Protein AF-A0A822GSA3-F1 (afdb_monomer_lite)

Sequence (79 aa):
LSSYSLLSSCTISSSFIGIWIQPGLIDLITINNTWFSLKGTCLHGQQDIKYKYIYYNEQTRCKRCILFIPRHSNALQYR

pLDDT: mean 84.82, std 15.13, range [34.12, 95.25]

Structure (mmCIF, N/CA/C/O backbone):
data_AF-A0A822GSA3-F1
#
_entry.id   AF-A0A822GSA3-F1
#
loop_
_atom_site.group_PDB
_atom_site.id
_atom_site.type_symbol
_atom_site.label_atom_id
_atom_site.label_alt_id
_atom_site.label_comp_id
_atom_site.label_asym_id
_atom_site.label_entity_id
_atom_site.label_seq_id
_atom_site.pdbx_PDB_ins_code
_atom_site.Cartn_x
_atom_site.Cartn_y
_atom_site.Cartn_z
_atom_site.occupancy
_atom_site.B_iso_or_equiv
_atom_site.auth_seq_id
_atom_site.auth_comp_id
_atom_site.auth_asym_id
_atom_site.auth_atom_id
_atom_site.pdbx_PDB_model_num
ATOM 1 N N . LEU A 1 1 ? 16.372 24.483 -8.608 1.00 34.12 1 LEU A N 1
ATOM 2 C CA . LEU A 1 1 ? 14.894 24.482 -8.706 1.00 34.12 1 LEU A CA 1
ATOM 3 C C . LEU A 1 1 ? 14.482 23.100 -9.186 1.00 34.12 1 LEU A C 1
ATOM 5 O O . LEU A 1 1 ? 14.664 22.801 -10.356 1.00 34.12 1 LEU A O 1
ATOM 9 N N . SER A 1 2 ? 14.099 22.219 -8.256 1.00 37.72 2 SER A N 1
ATOM 10 C CA . SER A 1 2 ? 13.824 20.812 -8.568 1.00 37.72 2 SER A CA 1
ATOM 11 C C . SER A 1 2 ? 12.521 20.715 -9.354 1.00 37.72 2 SER A C 1
ATOM 13 O O . SER A 1 2 ? 11.463 21.112 -8.866 1.00 37.72 2 SER A O 1
ATOM 15 N N . SER A 1 3 ? 12.627 20.240 -10.588 1.00 42.44 3 SER A N 1
ATOM 16 C CA . SER A 1 3 ? 11.538 19.981 -11.518 1.00 42.44 3 SER A CA 1
ATOM 17 C C . SER A 1 3 ? 10.684 18.815 -11.018 1.00 42.44 3 SER A C 1
ATOM 19 O O . SER A 1 3 ? 10.840 17.681 -11.461 1.00 42.44 3 SER A O 1
ATOM 21 N N . TYR A 1 4 ? 9.778 19.087 -10.080 1.00 43.06 4 TYR A N 1
ATOM 22 C CA . TYR A 1 4 ? 8.667 18.187 -9.785 1.00 43.06 4 TYR A CA 1
ATOM 23 C C . TYR A 1 4 ? 7.670 18.283 -10.941 1.00 43.06 4 TYR A C 1
ATOM 25 O O . TYR A 1 4 ? 6.764 19.113 -10.952 1.00 43.06 4 TYR A O 1
ATOM 33 N N . SER A 1 5 ? 7.898 17.465 -11.963 1.00 43.16 5 SER A N 1
ATOM 34 C CA . SER A 1 5 ? 6.976 17.242 -13.066 1.00 43.16 5 SER A CA 1
ATOM 35 C C . SER A 1 5 ? 5.613 16.798 -12.520 1.00 43.16 5 SER A C 1
ATOM 37 O O . SER A 1 5 ? 5.461 15.734 -11.922 1.00 43.16 5 SER A O 1
ATOM 39 N N . LEU 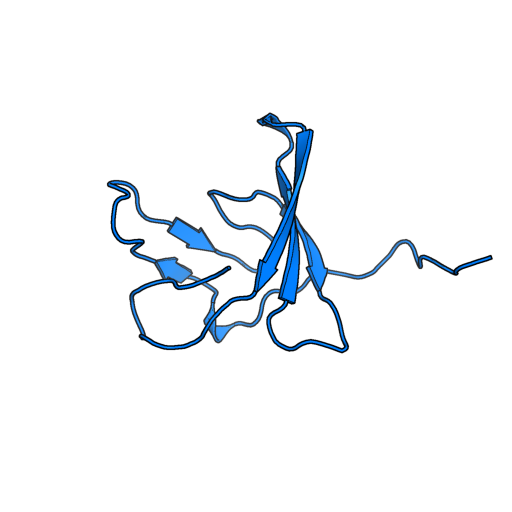A 1 6 ? 4.608 17.645 -12.739 1.00 43.75 6 LEU A N 1
ATOM 40 C CA . LEU A 1 6 ? 3.216 17.543 -12.284 1.00 43.75 6 LEU A CA 1
ATOM 41 C C . LEU A 1 6 ? 2.407 16.364 -12.874 1.00 43.75 6 LEU A C 1
ATOM 43 O O . LEU A 1 6 ? 1.186 16.361 -12.775 1.00 43.75 6 LEU A O 1
ATOM 47 N N . LEU A 1 7 ? 3.037 15.353 -13.476 1.00 46.56 7 LEU A N 1
ATOM 48 C CA . LEU A 1 7 ? 2.354 14.240 -14.151 1.00 46.56 7 LEU A CA 1
ATOM 49 C C . LEU A 1 7 ? 3.180 12.954 -14.067 1.00 46.56 7 LEU A C 1
ATOM 51 O O . LEU A 1 7 ? 3.685 12.445 -15.062 1.00 46.56 7 LEU A O 1
ATOM 55 N N . SER A 1 8 ? 3.341 12.408 -12.869 1.00 52.94 8 SER A N 1
ATOM 56 C CA . SER A 1 8 ? 3.850 11.044 -12.721 1.00 52.94 8 SER A CA 1
ATOM 57 C C . SER A 1 8 ? 2.686 1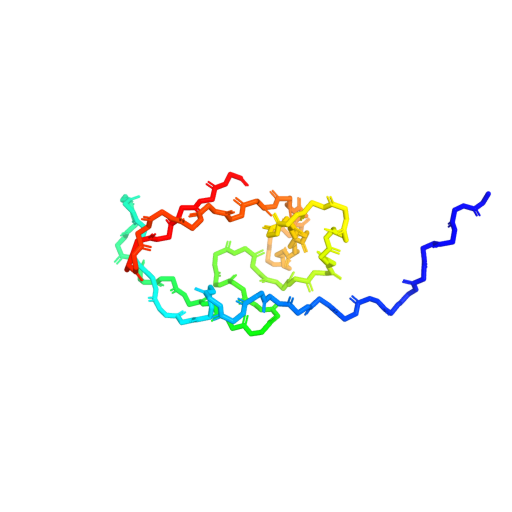0.152 -12.333 1.00 52.94 8 SER A C 1
ATOM 59 O O . SER A 1 8 ? 2.361 9.992 -11.163 1.00 52.94 8 SER A O 1
ATOM 61 N N . SER A 1 9 ? 2.022 9.608 -13.352 1.00 71.38 9 SER A N 1
ATOM 62 C CA . SER A 1 9 ? 1.011 8.564 -13.214 1.00 71.38 9 SER A CA 1
ATOM 63 C C . SER A 1 9 ? 1.545 7.461 -12.296 1.00 71.38 9 SER A C 1
ATOM 65 O O . SER A 1 9 ? 2.392 6.663 -12.706 1.00 71.38 9 SER A O 1
ATOM 67 N N . CYS A 1 10 ? 1.095 7.420 -11.041 1.00 83.06 10 CYS A N 1
ATOM 68 C CA . CYS A 1 10 ? 1.434 6.299 -10.185 1.00 83.06 10 CYS A CA 1
ATOM 69 C C . CYS A 1 10 ? 0.714 5.065 -10.716 1.00 83.06 10 CYS A C 1
ATOM 71 O O . CYS A 1 10 ? -0.509 5.023 -10.731 1.00 83.06 10 CYS A O 1
ATOM 73 N N . THR A 1 11 ? 1.476 4.068 -11.150 1.00 87.62 11 THR A N 1
ATOM 74 C CA . THR A 1 11 ? 0.933 2.756 -11.495 1.00 87.62 11 THR A CA 1
ATOM 75 C C . THR A 1 11 ? 1.523 1.744 -10.533 1.00 87.62 11 THR A C 1
ATOM 77 O O . THR A 1 11 ? 2.734 1.501 -10.523 1.00 87.62 11 THR A O 1
ATOM 80 N N . ILE A 1 12 ? 0.671 1.193 -9.677 1.00 90.44 12 ILE A N 1
ATOM 81 C CA . ILE A 1 12 ? 1.057 0.139 -8.745 1.00 90.44 12 ILE A CA 1
ATOM 82 C C . ILE A 1 12 ? 1.358 -1.125 -9.559 1.00 90.44 12 ILE A C 1
ATOM 84 O O . ILE A 1 12 ? 0.667 -1.438 -10.527 1.00 90.44 12 ILE A O 1
ATOM 88 N N . SER A 1 13 ? 2.421 -1.843 -9.187 1.00 90.62 13 SER A N 1
ATOM 89 C CA . SER A 1 13 ? 2.798 -3.093 -9.856 1.00 90.62 13 SER A CA 1
ATOM 90 C C . SER A 1 13 ? 1.638 -4.087 -9.819 1.00 90.62 13 SER A C 1
ATOM 92 O O . SER A 1 13 ? 1.059 -4.316 -8.757 1.00 90.62 13 SER A O 1
ATOM 94 N N . SER A 1 14 ? 1.358 -4.738 -10.950 1.00 90.62 14 SER A N 1
ATOM 95 C CA . SER A 1 14 ? 0.240 -5.681 -11.094 1.00 90.62 14 SER A CA 1
ATOM 96 C C . SER A 1 14 ? 0.256 -6.814 -10.068 1.00 90.62 14 SER A C 1
ATOM 98 O O . SER A 1 14 ? -0.797 -7.262 -9.636 1.00 90.62 14 SER A O 1
ATOM 100 N N . SER A 1 15 ? 1.439 -7.213 -9.599 1.00 89.62 15 SER A N 1
ATOM 101 C CA . SER A 1 15 ? 1.617 -8.208 -8.533 1.00 89.62 15 SER A CA 1
ATOM 102 C C . SER A 1 15 ? 0.979 -7.840 -7.186 1.00 89.62 15 SER A C 1
ATOM 104 O O . SER A 1 15 ? 0.821 -8.725 -6.354 1.00 89.62 15 SER A O 1
ATOM 106 N N . PHE A 1 16 ? 0.654 -6.564 -6.944 1.00 91.31 16 PHE A N 1
ATOM 107 C CA . PHE A 1 16 ? -0.014 -6.107 -5.718 1.00 91.31 16 PHE A CA 1
ATOM 108 C C . PHE A 1 16 ? -1.484 -5.743 -5.934 1.00 91.31 16 PHE A C 1
ATOM 110 O O . PHE A 1 16 ? -2.171 -5.417 -4.970 1.00 91.31 16 PHE A O 1
ATOM 117 N N . ILE A 1 17 ? -1.982 -5.799 -7.170 1.00 93.44 17 ILE A N 1
ATOM 118 C CA . ILE A 1 17 ? -3.391 -5.543 -7.469 1.00 93.44 17 ILE A CA 1
ATOM 119 C C . ILE A 1 17 ? -4.210 -6.753 -7.028 1.00 93.44 17 ILE A C 1
ATOM 121 O O . ILE A 1 17 ? -3.906 -7.883 -7.400 1.00 93.44 17 ILE A O 1
ATOM 125 N N . GLY A 1 18 ? -5.262 -6.511 -6.251 1.00 93.62 18 GLY A N 1
ATOM 126 C CA . GLY A 1 18 ? -6.158 -7.557 -5.780 1.00 93.62 18 GLY A CA 1
ATOM 127 C C . GLY A 1 18 ? -6.684 -7.310 -4.374 1.00 93.62 18 GLY A C 1
ATOM 128 O O . GLY A 1 18 ? -6.694 -6.182 -3.872 1.00 93.62 18 GLY A O 1
ATOM 129 N N . ILE A 1 19 ? -7.136 -8.401 -3.762 1.00 93.62 19 ILE A N 1
ATOM 130 C CA . ILE A 1 19 ? -7.672 -8.442 -2.406 1.00 93.62 19 ILE A CA 1
ATOM 131 C C . ILE A 1 19 ? -6.670 -9.176 -1.520 1.00 93.62 19 ILE A C 1
ATOM 133 O O . ILE A 1 19 ? -6.191 -10.251 -1.875 1.00 93.62 19 ILE A O 1
ATOM 137 N N . TRP A 1 20 ? -6.368 -8.596 -0.366 1.00 93.19 20 TRP A N 1
ATOM 138 C CA . TRP A 1 20 ? -5.308 -9.050 0.515 1.00 93.19 20 TRP A CA 1
ATOM 139 C C . TRP A 1 20 ? -5.764 -9.166 1.959 1.00 93.19 20 TRP A C 1
ATOM 141 O O . TRP A 1 20 ? -6.555 -8.360 2.451 1.00 93.19 20 TRP A O 1
ATOM 151 N N . ILE A 1 21 ? -5.170 -10.123 2.665 1.00 91.69 21 ILE A N 1
ATOM 152 C CA . ILE A 1 21 ? -5.279 -10.234 4.117 1.00 91.69 21 ILE A CA 1
ATOM 153 C C . ILE A 1 21 ? -4.079 -9.515 4.742 1.00 91.69 21 ILE A C 1
ATOM 155 O O . ILE A 1 21 ? -2.938 -9.706 4.309 1.00 91.69 21 ILE A O 1
ATOM 159 N N . GLN A 1 22 ? -4.323 -8.714 5.781 1.00 87.81 22 GLN A N 1
ATOM 160 C CA . GLN A 1 22 ? -3.269 -8.175 6.638 1.00 87.81 22 GLN A CA 1
ATOM 161 C C . GLN A 1 22 ? -3.452 -8.709 8.063 1.00 87.81 22 GLN A C 1
ATOM 163 O O . GLN A 1 22 ? -4.513 -8.504 8.653 1.00 87.81 22 GLN A O 1
ATOM 168 N N . PRO A 1 23 ? -2.430 -9.362 8.645 1.00 83.00 23 PRO A N 1
ATOM 169 C CA . PRO A 1 23 ? -2.495 -9.823 10.026 1.00 83.00 23 PRO A CA 1
ATOM 170 C C . PRO A 1 23 ? -2.874 -8.687 10.985 1.00 83.00 23 PRO A C 1
ATOM 172 O O . PRO A 1 23 ? -2.294 -7.601 10.926 1.00 83.00 23 PRO A O 1
ATOM 175 N N . GLY A 1 24 ? -3.841 -8.943 11.867 1.00 84.56 24 GLY A N 1
ATOM 176 C CA . GLY A 1 24 ? -4.321 -7.975 12.860 1.00 84.56 24 GLY A CA 1
ATOM 177 C C . GLY A 1 24 ? -5.406 -7.010 12.370 1.00 84.56 24 GLY A C 1
ATOM 178 O O . GLY A 1 24 ? -5.884 -6.207 13.166 1.00 84.56 24 GLY A O 1
ATOM 179 N N . LEU A 1 25 ? -5.824 -7.090 11.103 1.00 85.44 25 LEU A N 1
ATOM 180 C CA . LEU A 1 25 ? -7.019 -6.417 10.589 1.00 85.44 25 LEU A CA 1
ATOM 181 C C . LEU A 1 25 ? -8.107 -7.446 10.289 1.00 85.44 25 LEU A C 1
ATOM 183 O O . LEU A 1 25 ? -7.824 -8.517 9.759 1.00 85.44 25 LEU A O 1
ATOM 187 N N . ILE A 1 26 ? -9.344 -7.101 10.641 1.00 85.06 26 ILE A N 1
ATOM 188 C CA . ILE A 1 26 ? -10.525 -7.925 10.352 1.00 85.06 26 ILE A CA 1
ATOM 189 C C . ILE A 1 26 ? -10.934 -7.751 8.883 1.00 85.06 26 ILE A C 1
ATOM 191 O O . ILE A 1 26 ? -11.317 -8.716 8.225 1.00 85.06 26 ILE A O 1
ATOM 195 N N . ASP A 1 27 ? -10.804 -6.530 8.361 1.00 88.38 27 ASP A N 1
ATOM 196 C CA . ASP A 1 27 ? -11.215 -6.192 7.003 1.00 88.38 27 ASP A CA 1
ATOM 197 C C . ASP A 1 27 ? -10.184 -6.604 5.949 1.00 88.38 27 ASP A C 1
ATOM 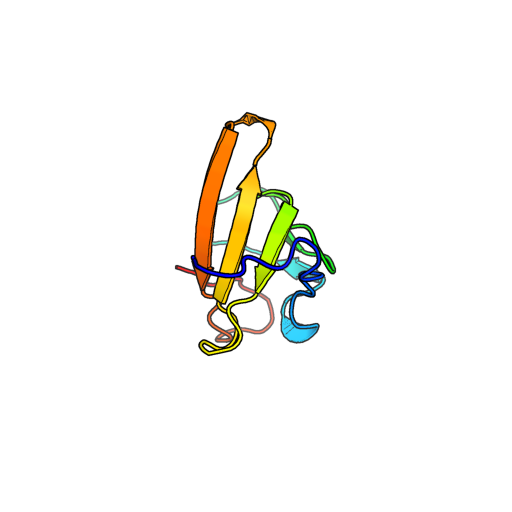199 O O . ASP A 1 27 ? -8.966 -6.515 6.145 1.00 88.38 27 ASP A O 1
ATOM 203 N N . LEU A 1 28 ? -10.695 -6.995 4.780 1.00 91.62 28 LEU A N 1
ATOM 204 C CA . LEU A 1 28 ? -9.884 -7.247 3.596 1.00 91.62 28 LEU A CA 1
ATOM 205 C C . LEU A 1 28 ? -9.363 -5.933 3.006 1.00 91.62 28 LEU A C 1
ATOM 207 O O . LEU A 1 28 ? -10.051 -4.911 2.952 1.00 91.62 28 LEU A O 1
ATOM 211 N N . ILE A 1 29 ? -8.131 -5.975 2.516 1.00 93.62 29 ILE A N 1
ATOM 212 C CA . ILE A 1 29 ? -7.486 -4.848 1.854 1.00 93.62 29 ILE A CA 1
ATOM 213 C C . ILE A 1 29 ? -7.670 -4.979 0.353 1.00 93.62 29 ILE A C 1
ATOM 215 O O . ILE A 1 29 ? -7.302 -5.996 -0.222 1.00 93.62 29 ILE A O 1
ATOM 219 N N . THR A 1 30 ? -8.128 -3.914 -0.295 1.00 95.25 30 THR A N 1
ATOM 220 C CA . THR A 1 30 ? -8.210 -3.856 -1.755 1.00 95.25 30 THR A CA 1
ATOM 221 C C . THR A 1 30 ? -7.168 -2.886 -2.284 1.00 95.25 30 THR A C 1
ATOM 223 O O . THR A 1 30 ? -7.080 -1.740 -1.830 1.00 95.25 30 THR A O 1
ATOM 226 N N . ILE A 1 31 ? -6.390 -3.347 -3.258 1.00 94.62 31 ILE A N 1
ATOM 227 C CA . ILE A 1 31 ? -5.429 -2.538 -4.002 1.00 94.62 31 ILE A CA 1
ATOM 228 C C . ILE A 1 31 ? -5.778 -2.629 -5.485 1.00 94.62 31 ILE A C 1
ATOM 230 O O . ILE A 1 31 ? -5.937 -3.721 -6.028 1.00 94.62 31 ILE A O 1
ATOM 234 N N . ASN A 1 32 ? -5.886 -1.481 -6.146 1.00 93.25 32 ASN A N 1
ATOM 235 C CA . ASN A 1 32 ? -6.028 -1.381 -7.597 1.00 93.25 32 ASN A CA 1
ATOM 236 C C . ASN A 1 32 ? -4.856 -0.578 -8.194 1.00 93.25 32 ASN A C 1
ATOM 238 O O . ASN A 1 32 ? -3.856 -0.354 -7.520 1.00 93.25 32 ASN A O 1
ATOM 242 N N . ASN A 1 33 ? -4.961 -0.149 -9.455 1.00 90.81 33 ASN A N 1
ATOM 243 C CA . ASN A 1 33 ? -3.881 0.546 -10.169 1.00 90.81 33 ASN A CA 1
ATOM 244 C C . ASN A 1 33 ? -3.321 1.779 -9.436 1.00 90.81 33 ASN A C 1
ATOM 246 O O . ASN A 1 33 ? -2.125 2.051 -9.536 1.00 90.81 33 ASN A O 1
ATOM 250 N N . THR A 1 34 ? -4.171 2.531 -8.733 1.00 91.69 34 THR A N 1
ATOM 251 C CA . THR A 1 34 ? -3.829 3.836 -8.142 1.00 91.69 34 THR A CA 1
ATOM 252 C C . THR A 1 34 ? -4.329 3.998 -6.711 1.00 91.69 34 THR A C 1
ATOM 254 O O . THR A 1 34 ? -4.124 5.053 -6.118 1.00 91.69 34 THR A O 1
ATOM 257 N N . TRP A 1 35 ? -4.979 2.996 -6.126 1.00 93.94 35 TRP A N 1
ATOM 258 C CA . TRP A 1 35 ? -5.633 3.113 -4.828 1.00 93.94 35 TRP A CA 1
ATOM 259 C C . TRP A 1 35 ? -5.362 1.903 -3.948 1.00 93.94 35 TRP A C 1
ATOM 261 O O . TRP A 1 35 ? -5.375 0.761 -4.401 1.00 93.94 35 TRP A O 1
ATOM 271 N N . PHE A 1 36 ? -5.156 2.177 -2.666 1.00 94.38 36 PHE A N 1
ATOM 272 C CA . PHE A 1 36 ? -5.003 1.196 -1.603 1.00 94.38 36 PHE A CA 1
ATOM 273 C C . PHE A 1 36 ? -5.986 1.575 -0.495 1.00 94.38 36 PHE A C 1
ATOM 275 O O . PHE A 1 36 ? -5.813 2.611 0.145 1.00 94.38 36 PHE A O 1
ATOM 282 N N . SER A 1 37 ? -6.977 0.723 -0.220 1.00 93.12 37 SER A N 1
ATOM 283 C CA . SER A 1 37 ? -8.075 0.988 0.723 1.00 93.12 37 SER A CA 1
ATOM 284 C C . SER A 1 37 ? -7.677 1.629 2.059 1.00 93.12 37 SER A C 1
ATOM 286 O O . SER A 1 37 ? -8.315 2.583 2.492 1.00 93.12 37 SER A O 1
ATOM 288 N N . LEU A 1 38 ? -6.586 1.184 2.692 1.00 90.75 38 LEU A N 1
ATOM 289 C CA . LEU A 1 38 ? -6.134 1.731 3.982 1.00 90.75 38 LEU A CA 1
ATOM 290 C C . LEU A 1 38 ? -5.226 2.966 3.872 1.00 90.75 38 LEU A C 1
ATOM 292 O O . LEU A 1 38 ? -4.965 3.633 4.879 1.00 90.75 38 LEU A O 1
ATOM 296 N N . LYS A 1 39 ? -4.668 3.251 2.690 1.00 93.31 39 LYS A N 1
ATOM 297 C CA . LYS A 1 39 ? -3.645 4.298 2.491 1.00 93.31 39 LYS A CA 1
ATOM 298 C C . LYS A 1 39 ? -4.087 5.422 1.557 1.00 93.31 39 LYS A C 1
ATOM 300 O O . LYS A 1 39 ? -3.490 6.491 1.614 1.00 93.31 39 LYS A O 1
ATOM 305 N N . GLY A 1 40 ? -5.152 5.222 0.788 1.00 94.31 40 GLY A N 1
ATOM 306 C CA . GLY A 1 40 ? -5.708 6.189 -0.148 1.00 94.31 40 GLY A CA 1
ATOM 307 C C . GLY A 1 40 ? -5.095 6.087 -1.542 1.00 94.31 40 GLY A C 1
ATOM 308 O O . GLY A 1 40 ? -4.767 5.000 -2.019 1.00 94.31 40 GLY A O 1
ATOM 309 N N . THR A 1 41 ? -4.968 7.233 -2.201 1.00 95.06 41 THR A N 1
ATOM 310 C CA . THR A 1 41 ? -4.558 7.344 -3.604 1.00 95.06 41 THR A CA 1
ATOM 311 C C . THR A 1 41 ? -3.043 7.417 -3.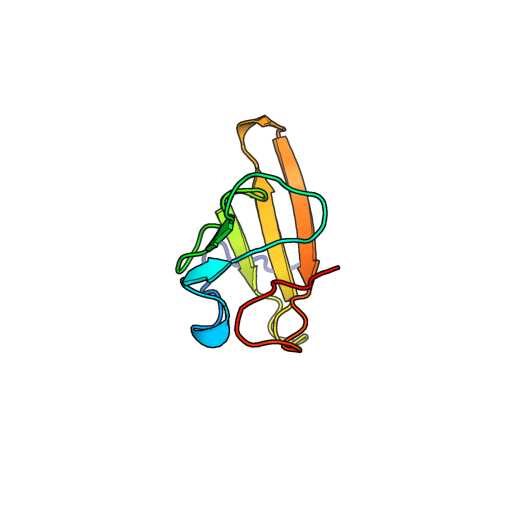717 1.00 95.06 41 THR A C 1
ATOM 313 O O . THR A 1 41 ? -2.385 8.149 -2.977 1.00 95.06 41 THR A O 1
ATOM 316 N N . CYS A 1 42 ? -2.469 6.671 -4.650 1.00 93.69 42 CYS A N 1
ATOM 317 C CA . CYS A 1 42 ? -1.060 6.749 -4.966 1.00 93.69 42 CYS A CA 1
ATOM 318 C C . CYS A 1 42 ? -0.760 8.021 -5.763 1.00 93.69 42 CYS A C 1
ATOM 320 O O . CYS A 1 42 ? -1.338 8.262 -6.821 1.00 93.69 42 CYS A O 1
ATOM 322 N N . LEU A 1 43 ? 0.172 8.821 -5.256 1.00 90.94 43 LEU A N 1
ATOM 323 C CA . LEU A 1 43 ? 0.620 10.058 -5.885 1.00 90.94 43 LEU A CA 1
ATOM 324 C C . LEU A 1 43 ? 1.815 9.835 -6.812 1.00 90.94 43 LEU A C 1
ATOM 326 O O . LEU A 1 43 ? 1.902 10.468 -7.855 1.00 90.94 43 LEU A O 1
ATOM 330 N N . HIS A 1 44 ? 2.755 8.975 -6.412 1.00 85.25 44 HIS A N 1
ATOM 331 C CA . HIS A 1 44 ? 4.005 8.766 -7.140 1.00 85.25 44 HIS A CA 1
ATOM 332 C C . HIS A 1 44 ? 4.618 7.400 -6.819 1.00 85.25 44 HIS A C 1
ATOM 334 O O . HIS A 1 44 ? 4.610 6.980 -5.660 1.00 85.25 44 HIS A O 1
ATOM 340 N N . GLY A 1 45 ? 5.196 6.735 -7.819 1.00 80.25 45 GLY A N 1
ATOM 341 C CA . GLY A 1 45 ? 6.097 5.596 -7.619 1.00 80.25 45 GLY A CA 1
ATOM 342 C C . GLY A 1 45 ? 7.546 6.065 -7.669 1.00 80.25 45 GLY A C 1
ATOM 343 O O . GLY A 1 45 ? 7.920 6.761 -8.607 1.00 80.25 45 GLY A O 1
ATOM 344 N N . GLN A 1 46 ? 8.362 5.705 -6.679 1.00 76.69 46 GLN A N 1
ATOM 345 C CA . GLN A 1 46 ? 9.769 6.099 -6.666 1.00 76.69 46 GLN A CA 1
ATOM 346 C C . GLN A 1 46 ? 10.549 5.233 -7.665 1.00 76.69 46 GLN A C 1
ATOM 348 O O . GLN A 1 46 ? 10.755 4.048 -7.426 1.00 76.69 46 GLN A O 1
ATOM 353 N N . GLN A 1 47 ? 10.975 5.826 -8.783 1.00 68.75 47 GLN A N 1
ATOM 354 C CA . GLN A 1 47 ? 11.607 5.104 -9.898 1.00 68.75 47 GLN A CA 1
ATOM 355 C C . GLN A 1 47 ? 12.879 4.344 -9.482 1.00 68.75 47 GLN A C 1
ATOM 357 O O . GLN A 1 47 ? 13.115 3.241 -9.969 1.00 68.75 47 GLN A O 1
ATOM 362 N N . ASP A 1 48 ? 13.639 4.882 -8.525 1.00 79.25 48 ASP A N 1
ATOM 363 C CA . ASP A 1 48 ? 14.900 4.287 -8.059 1.00 79.25 48 ASP A CA 1
ATOM 364 C C . ASP A 1 48 ? 14.714 3.112 -7.087 1.00 79.25 48 ASP A C 1
ATOM 366 O O . ASP A 1 48 ? 15.651 2.355 -6.835 1.00 79.25 48 ASP A O 1
ATOM 370 N N . ILE A 1 49 ? 13.525 2.962 -6.489 1.00 81.62 49 ILE A N 1
ATOM 371 C CA . ILE A 1 49 ? 13.271 1.949 -5.460 1.00 81.62 49 ILE A CA 1
ATOM 372 C C . ILE A 1 49 ? 12.039 1.142 -5.840 1.00 81.62 49 ILE A C 1
ATOM 374 O O . ILE A 1 49 ? 10.897 1.590 -5.720 1.00 81.62 49 ILE A O 1
ATOM 378 N N . LYS A 1 50 ? 12.285 -0.106 -6.246 1.00 86.44 50 LYS A N 1
ATOM 379 C CA . LYS A 1 50 ? 11.236 -1.041 -6.646 1.00 86.44 50 LYS A CA 1
ATOM 380 C C . LYS A 1 50 ? 10.180 -1.168 -5.547 1.00 86.44 50 LYS A C 1
ATOM 382 O O . LYS A 1 50 ? 10.500 -1.389 -4.382 1.00 86.44 50 LYS A O 1
ATOM 387 N N . TYR A 1 51 ? 8.919 -1.057 -5.952 1.00 90.88 51 TYR A N 1
ATOM 388 C CA . TYR A 1 51 ? 7.743 -1.208 -5.092 1.00 90.88 51 TYR A CA 1
ATOM 389 C C . TYR A 1 51 ? 7.590 -0.172 -3.973 1.00 90.88 51 TYR A C 1
ATOM 391 O O . TYR A 1 51 ? 6.819 -0.393 -3.034 1.00 90.88 51 TYR A O 1
ATOM 399 N N . LYS A 1 52 ? 8.294 0.958 -4.072 1.00 92.06 52 LYS A N 1
ATOM 400 C CA . LYS A 1 52 ? 8.133 2.085 -3.161 1.00 92.06 52 LYS A CA 1
ATOM 401 C C . LYS A 1 52 ? 7.239 3.149 -3.782 1.00 92.06 52 LYS A C 1
ATOM 403 O O . LYS A 1 52 ? 7.494 3.632 -4.883 1.00 92.06 52 LYS A O 1
ATOM 408 N N . TYR A 1 53 ? 6.205 3.536 -3.050 1.00 92.94 53 TYR A N 1
ATOM 409 C CA . TYR A 1 53 ? 5.166 4.443 -3.519 1.00 92.94 53 TYR A CA 1
ATOM 410 C C . TYR A 1 53 ? 4.811 5.466 -2.437 1.00 92.94 53 TYR A C 1
ATOM 412 O O . TYR A 1 53 ? 4.883 5.178 -1.241 1.00 92.94 53 TYR A O 1
ATOM 420 N N . ILE A 1 54 ? 4.396 6.661 -2.852 1.00 93.12 54 ILE A N 1
ATOM 421 C CA . ILE A 1 54 ? 3.837 7.684 -1.968 1.00 93.12 54 ILE A CA 1
ATOM 422 C C . ILE A 1 54 ? 2.320 7.670 -2.105 1.00 93.12 54 ILE A C 1
ATOM 424 O O . ILE A 1 54 ? 1.794 7.875 -3.196 1.00 93.12 54 ILE A O 1
ATOM 428 N N . TYR A 1 55 ? 1.629 7.487 -0.988 1.00 94.00 55 TYR A N 1
ATOM 429 C CA . TYR A 1 55 ? 0.176 7.524 -0.895 1.00 94.00 55 TYR A CA 1
ATOM 430 C C . TYR A 1 55 ? -0.301 8.779 -0.179 1.00 94.00 55 TYR A C 1
ATOM 432 O O . TYR A 1 55 ? 0.381 9.306 0.705 1.00 94.00 55 TYR A O 1
ATOM 440 N N . TYR A 1 56 ? -1.502 9.217 -0.531 1.00 94.38 56 TYR A N 1
ATOM 441 C CA . TYR A 1 56 ? -2.222 10.285 0.135 1.00 94.38 56 TYR A CA 1
ATOM 442 C C . TYR A 1 56 ? -3.621 9.827 0.519 1.00 94.38 56 TYR A C 1
ATOM 444 O O . TYR A 1 56 ? -4.402 9.369 -0.317 1.00 94.38 56 TYR A O 1
ATOM 452 N N . ASN A 1 57 ? -3.934 9.976 1.800 1.00 94.31 57 ASN A N 1
ATOM 453 C CA . ASN A 1 57 ? -5.257 9.717 2.332 1.00 94.31 57 ASN A CA 1
ATOM 454 C C . ASN A 1 57 ? -5.959 11.059 2.578 1.00 94.31 57 ASN A C 1
ATOM 456 O O . ASN A 1 57 ? -5.551 11.817 3.459 1.00 94.31 57 ASN A O 1
ATOM 460 N N . GLU A 1 58 ? -7.014 11.336 1.812 1.00 91.12 58 GLU A N 1
ATOM 461 C CA . GLU A 1 58 ? -7.749 12.605 1.886 1.00 91.12 58 GLU A CA 1
ATOM 462 C C . GLU A 1 58 ? -8.474 12.795 3.224 1.00 91.12 58 GLU A C 1
ATOM 464 O O . GLU A 1 58 ? -8.467 13.897 3.771 1.00 91.12 58 GLU A O 1
ATOM 469 N N . GLN A 1 59 ? -9.028 11.717 3.792 1.00 92.19 59 GLN A N 1
ATOM 470 C CA . GLN A 1 59 ? -9.771 11.746 5.059 1.00 92.19 59 GLN A CA 1
ATOM 471 C C . GLN A 1 59 ? -8.880 12.178 6.229 1.00 92.19 59 GLN A C 1
ATOM 473 O O . GLN A 1 59 ? -9.289 12.954 7.086 1.00 92.19 59 GLN A O 1
ATOM 478 N N . THR A 1 60 ? -7.638 11.695 6.247 1.00 94.31 60 THR A N 1
ATOM 479 C CA . THR A 1 60 ? -6.651 11.995 7.299 1.00 94.31 60 THR A CA 1
ATOM 480 C C . THR A 1 60 ? -5.683 13.115 6.917 1.00 94.31 60 THR A C 1
ATOM 482 O O . THR A 1 60 ? -4.832 13.478 7.727 1.00 94.31 60 THR A O 1
ATOM 485 N N . ARG A 1 61 ? -5.774 13.643 5.686 1.00 93.75 61 ARG A N 1
ATOM 486 C CA . ARG A 1 61 ? -4.839 14.617 5.087 1.00 93.75 61 ARG A CA 1
ATOM 487 C C . ARG A 1 61 ? -3.366 14.232 5.275 1.00 93.75 61 ARG A C 1
ATOM 489 O O . ARG A 1 61 ? -2.506 15.079 5.505 1.00 93.75 61 ARG A O 1
ATOM 496 N N . CYS A 1 62 ? -3.066 12.939 5.183 1.00 93.94 62 CYS A N 1
ATOM 497 C CA . CYS A 1 62 ? -1.757 12.384 5.511 1.00 93.94 62 CYS A CA 1
ATOM 498 C C . CYS A 1 62 ? -1.081 11.807 4.263 1.00 93.94 62 CYS A C 1
ATOM 500 O O . CYS A 1 62 ? -1.688 11.028 3.523 1.00 93.94 62 CYS A O 1
ATOM 502 N N . LYS A 1 63 ? 0.192 12.165 4.049 1.00 93.75 63 LYS A N 1
ATOM 503 C CA . LYS A 1 63 ? 1.061 11.537 3.046 1.00 93.75 63 LYS A CA 1
ATOM 504 C C . LYS A 1 63 ? 1.916 10.468 3.708 1.00 93.75 63 LYS A C 1
ATOM 506 O O . LYS A 1 63 ? 2.500 10.709 4.761 1.00 93.75 63 LYS A O 1
ATOM 511 N N . ARG A 1 64 ? 2.006 9.295 3.086 1.00 93.62 64 ARG A N 1
ATOM 512 C CA . ARG A 1 64 ? 2.778 8.161 3.603 1.00 93.62 64 ARG A CA 1
ATOM 513 C C . ARG A 1 64 ? 3.618 7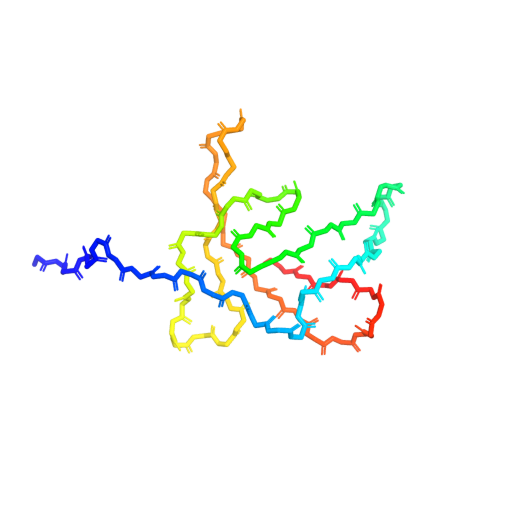.547 2.501 1.00 93.62 64 ARG A C 1
ATOM 515 O O . ARG A 1 64 ? 3.151 7.383 1.380 1.00 93.62 64 ARG A O 1
ATOM 522 N N . CYS A 1 65 ? 4.845 7.189 2.844 1.00 93.44 65 CYS A N 1
ATOM 523 C CA . CYS A 1 65 ? 5.693 6.369 1.998 1.00 93.44 65 CYS A CA 1
ATOM 524 C C . CYS A 1 65 ? 5.458 4.903 2.350 1.00 93.44 65 CYS A C 1
ATOM 526 O O . CYS A 1 65 ? 5.498 4.566 3.526 1.00 93.44 65 CYS A O 1
ATOM 528 N N . ILE A 1 66 ? 5.218 4.066 1.345 1.00 94.06 66 ILE A N 1
ATOM 529 C CA . ILE A 1 66 ? 4.945 2.640 1.511 1.00 94.06 66 ILE A CA 1
ATOM 530 C C . ILE A 1 66 ? 5.887 1.850 0.608 1.00 94.06 66 ILE A C 1
ATOM 532 O O . ILE A 1 66 ? 5.974 2.128 -0.588 1.00 94.06 66 ILE A O 1
ATOM 536 N N . LEU A 1 67 ? 6.569 0.857 1.170 1.00 94.19 67 LEU A N 1
ATOM 537 C CA . LEU A 1 67 ? 7.378 -0.119 0.445 1.00 94.19 67 LEU A CA 1
ATOM 538 C C . LEU A 1 67 ? 6.715 -1.494 0.539 1.00 94.19 67 LEU A C 1
ATOM 540 O O . LEU A 1 67 ? 6.686 -2.080 1.621 1.00 94.19 67 LEU A O 1
ATOM 544 N N . PHE A 1 68 ? 6.218 -2.030 -0.577 1.00 93.19 68 PHE A N 1
ATOM 545 C CA . PHE A 1 68 ? 5.679 -3.392 -0.592 1.00 93.19 68 PHE A CA 1
ATOM 546 C C . PHE A 1 68 ? 6.786 -4.447 -0.608 1.00 93.19 68 PHE A C 1
ATOM 548 O O . PHE A 1 68 ? 7.820 -4.286 -1.258 1.00 93.19 68 PHE A O 1
ATOM 555 N N . ILE A 1 69 ? 6.532 -5.560 0.079 1.00 92.12 69 ILE A N 1
ATOM 556 C CA . ILE A 1 69 ? 7.459 -6.683 0.217 1.00 92.12 69 ILE A CA 1
ATOM 557 C C . ILE A 1 69 ? 6.777 -7.936 -0.358 1.00 92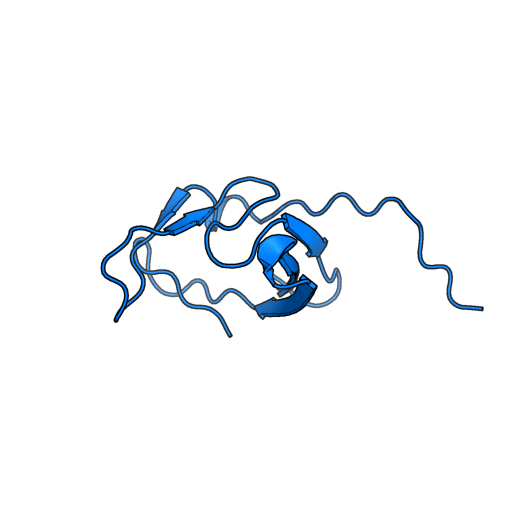.12 69 ILE A C 1
ATOM 559 O O . ILE A 1 69 ? 5.887 -8.497 0.287 1.00 92.12 69 ILE A O 1
ATOM 563 N N . PRO A 1 70 ? 7.157 -8.400 -1.563 1.00 86.62 70 PRO A N 1
ATOM 564 C CA . PRO A 1 70 ? 6.541 -9.567 -2.191 1.00 86.62 70 PRO A CA 1
ATOM 565 C C . PRO A 1 70 ? 7.052 -10.856 -1.532 1.00 86.62 70 PRO A C 1
ATOM 567 O O . PRO A 1 70 ? 8.057 -11.421 -1.958 1.00 86.62 70 PRO A O 1
ATOM 570 N N . ARG A 1 71 ? 6.392 -11.303 -0.456 1.00 82.62 71 ARG A N 1
ATOM 571 C CA . ARG A 1 71 ? 6.798 -12.506 0.297 1.00 82.62 71 ARG A CA 1
ATOM 572 C C . ARG A 1 71 ? 5.803 -13.661 0.208 1.00 82.62 71 ARG A C 1
ATOM 574 O O . ARG A 1 71 ? 6.223 -14.807 0.092 1.00 82.62 71 ARG A O 1
ATOM 581 N N . HIS A 1 72 ? 4.505 -13.372 0.269 1.00 82.94 72 HIS A N 1
ATOM 582 C CA . HIS A 1 72 ? 3.440 -14.377 0.246 1.00 82.94 72 HIS A CA 1
ATOM 583 C C . HIS A 1 72 ? 2.380 -13.999 -0.787 1.00 82.94 72 HIS A C 1
ATOM 585 O O . HIS A 1 72 ? 2.130 -12.818 -1.007 1.00 82.94 72 HIS A O 1
ATOM 591 N N . SER A 1 73 ? 1.738 -14.999 -1.392 1.00 78.00 73 SER A N 1
ATOM 592 C CA . SER A 1 73 ? 0.754 -14.803 -2.465 1.00 78.00 73 SER A CA 1
ATOM 593 C C . SER A 1 73 ? -0.559 -14.162 -2.008 1.00 78.00 73 SER A C 1
ATOM 595 O O . SER A 1 73 ? -1.182 -13.476 -2.803 1.00 78.00 73 SER A O 1
ATOM 597 N N . ASN A 1 74 ? -0.960 -14.351 -0.743 1.00 82.19 74 ASN A N 1
ATOM 598 C CA . ASN A 1 74 ? -2.278 -13.927 -0.235 1.00 82.19 74 ASN A CA 1
ATOM 599 C C . ASN A 1 74 ? -2.211 -12.994 0.990 1.00 82.19 74 ASN A C 1
ATOM 601 O O . ASN A 1 74 ? -3.242 -12.549 1.496 1.00 82.19 74 ASN A O 1
ATOM 605 N N . ALA A 1 75 ? -1.008 -12.716 1.500 1.00 86.25 75 ALA A N 1
ATOM 606 C CA . ALA A 1 75 ? -0.805 -11.875 2.676 1.00 86.25 75 ALA A CA 1
ATOM 607 C C . ALA A 1 75 ? 0.030 -10.654 2.297 1.00 86.25 75 ALA A C 1
ATOM 609 O O . ALA A 1 75 ? 1.175 -10.790 1.857 1.00 86.25 75 ALA A O 1
ATOM 610 N N . LEU A 1 76 ? -0.541 -9.465 2.482 1.00 90.81 76 LEU A N 1
ATOM 611 C CA . LEU A 1 76 ? 0.126 -8.219 2.131 1.00 90.81 76 LEU A CA 1
ATOM 612 C C . LEU A 1 76 ? 1.143 -7.844 3.210 1.00 90.81 76 LEU A C 1
ATOM 614 O O . LEU A 1 76 ? 0.807 -7.735 4.389 1.00 90.81 76 LEU A O 1
ATOM 618 N N . GLN A 1 77 ? 2.384 -7.598 2.795 1.00 90.62 77 GLN A N 1
ATOM 619 C CA . GLN A 1 77 ? 3.440 -7.070 3.656 1.00 90.62 77 GLN A CA 1
ATOM 620 C C . GLN A 1 77 ? 3.971 -5.763 3.078 1.00 90.62 77 GLN A C 1
ATOM 622 O O . GLN A 1 77 ? 4.293 -5.677 1.891 1.00 90.62 77 GLN A O 1
ATOM 627 N N . TYR A 1 78 ? 4.077 -4.743 3.924 1.00 92.31 78 TYR A N 1
ATOM 628 C CA . TYR A 1 78 ? 4.666 -3.459 3.569 1.00 92.31 78 TYR A CA 1
ATOM 629 C C . TYR A 1 78 ? 5.272 -2.771 4.794 1.00 92.31 78 TYR A C 1
ATOM 631 O O . TYR A 1 78 ? 4.966 -3.135 5.932 1.00 92.31 78 TYR A O 1
ATOM 639 N N . ARG A 1 79 ? 6.138 -1.788 4.546 1.00 90.38 79 ARG A N 1
ATOM 640 C CA . ARG A 1 79 ? 6.681 -0.858 5.545 1.00 90.38 79 ARG A CA 1
ATOM 641 C C . ARG A 1 79 ? 6.323 0.571 5.186 1.00 90.38 79 ARG A C 1
ATOM 643 O O . ARG A 1 79 ? 6.340 0.869 3.970 1.00 90.38 79 ARG A O 1
#

Foldseek 3Di:
DDPPPQDAQQFQPPLPADWADEPPDPDIWGDDGAATVVFGGWDHDDPVAPQWTWGADPVVRDIDIKRWDPDDSHHTDID

Secondary structure (DSSP, 8-state):
-----S-------GGG-EEEB-TT-SSPEEE-SSEETTTEEEEEE-TTSTTEEEEEETTTTEEEEEEB----SSB--B-

Radius of gyration: 12.93 Å; chains: 1; bounding box: 26×39×27 Å